Protein AF-A0A1C4J902-F1 (afdb_monomer_lite)

Sequence (174 aa):
MRRLDKGAPLRAAIKAAGLDIPHLAARTKELDPTGKGLSPAYVGFIAGTGKSAREDCSERAAELIAQALDQEVTMLFEPVFFTVVESTSTSRSVTTVPGKSAAQAAAPLPDQLLDQHELARFLRKSMSWIDGQIKEAKRAGRVWPGLHYVGRSRRFDPREVLAGMREQRSRISA

Foldseek 3Di:
DFFPPLQPLVLVLCVVLVHDLCRLQVLLLVVDPVSPGDDSVLSCLCNDNDPSRDGDDDPSNLVSSCVSSVHDSVSTDDDDDDPPPDDPDDDDDDPDDPDPPPVPPPDPDDQKAFALVSVCVVVVHDSVVVVVQQVVCVVVVHGQFQWDDDDPTTMGGPVRNVVSVVVVVVVVVD

pLDDT: mean 76.48, std 15.88, range [36.25, 90.25]

Secondary structure (DSSP, 8-state):
-EEGGGGHHHHHHHHHTT--HHHHHHHHHHH-TTS----HHHHHHHH--STT--SB--HHHHHHHHHHHTS-HHHHEE------------S----PPSSSSSTTTTSPPPS-B-SHHHHHHHHT--HHHHHHHHHHHHHTT-PPTTEEEETTEEEE-HHHHHHHHHHHHHHH--

Radius of gyration: 23.03 Å; chains: 1; bounding box: 57×35×58 Å

Structure (mmCIF, N/CA/C/O backbone):
data_AF-A0A1C4J902-F1
#
_entry.id   AF-A0A1C4J902-F1
#
loop_
_atom_site.group_PDB
_atom_site.id
_atom_site.type_symbol
_atom_site.label_atom_id
_atom_site.label_alt_id
_atom_site.label_comp_id
_atom_site.label_asym_id
_atom_site.label_entity_id
_atom_site.label_seq_id
_atom_site.pdbx_PDB_ins_code
_atom_site.Cartn_x
_atom_site.Cartn_y
_atom_site.Cartn_z
_atom_site.occupancy
_atom_site.B_iso_or_equiv
_atom_site.auth_seq_id
_atom_site.auth_comp_id
_atom_site.auth_asym_id
_atom_site.auth_atom_id
_atom_site.pdbx_PDB_model_num
ATOM 1 N N . MET A 1 1 ? -1.750 -9.375 10.624 1.00 80.75 1 MET A N 1
ATOM 2 C CA . MET A 1 1 ? -3.206 -9.608 10.699 1.00 80.75 1 MET A CA 1
ATOM 3 C C . MET A 1 1 ? -3.809 -9.351 9.337 1.00 80.75 1 MET A C 1
ATOM 5 O O . MET A 1 1 ? -3.364 -8.426 8.663 1.00 80.75 1 MET A O 1
ATOM 9 N N . ARG A 1 2 ? -4.770 -10.166 8.913 1.00 81.00 2 ARG A N 1
ATOM 10 C CA . ARG A 1 2 ? -5.447 -10.014 7.623 1.00 81.00 2 ARG A CA 1
ATOM 11 C C . ARG A 1 2 ? -6.925 -9.754 7.843 1.00 81.00 2 ARG A C 1
ATOM 13 O O . ARG A 1 2 ? -7.513 -10.284 8.772 1.00 81.00 2 ARG A O 1
ATOM 20 N N . ARG A 1 3 ? -7.525 -8.890 7.032 1.00 82.69 3 ARG A N 1
ATOM 21 C CA . ARG A 1 3 ? -8.951 -8.559 7.162 1.00 82.69 3 ARG A CA 1
ATOM 22 C C . ARG A 1 3 ? -9.841 -9.730 6.738 1.00 82.69 3 ARG A C 1
ATOM 24 O O . ARG A 1 3 ? -9.613 -10.330 5.688 1.00 82.69 3 ARG A O 1
ATOM 31 N N . LEU A 1 4 ? -10.898 -9.989 7.502 1.00 82.69 4 LEU A N 1
ATOM 32 C CA . LEU A 1 4 ? -11.904 -10.995 7.156 1.00 82.69 4 LEU A CA 1
ATOM 33 C C . LEU A 1 4 ? -12.827 -10.494 6.037 1.00 82.69 4 LEU A C 1
ATOM 35 O O . LEU A 1 4 ? -13.147 -9.305 5.973 1.00 82.69 4 LEU A O 1
ATOM 39 N N . ASP A 1 5 ? -13.225 -11.388 5.128 1.00 79.62 5 ASP A N 1
ATOM 40 C CA . ASP A 1 5 ? -14.202 -11.145 4.053 1.00 79.62 5 ASP A CA 1
ATOM 41 C C . ASP A 1 5 ? -14.033 -9.805 3.313 1.00 79.62 5 ASP A C 1
ATOM 43 O O . ASP A 1 5 ? -14.977 -9.033 3.117 1.00 79.62 5 ASP A O 1
ATOM 47 N N . LYS A 1 6 ? -12.793 -9.482 2.912 1.00 76.19 6 LYS A N 1
ATOM 48 C CA . LYS A 1 6 ? -12.446 -8.218 2.221 1.00 76.19 6 LYS A CA 1
ATOM 49 C C . LYS A 1 6 ? -12.844 -6.964 3.025 1.00 76.19 6 LYS A C 1
ATOM 51 O O . LYS A 1 6 ? -13.233 -5.927 2.467 1.00 76.19 6 LYS A O 1
ATOM 56 N N . GLY A 1 7 ? -12.790 -7.062 4.351 1.00 80.69 7 GLY A N 1
ATOM 57 C CA . GLY A 1 7 ? -13.118 -5.997 5.296 1.00 80.69 7 GLY A CA 1
ATOM 58 C C . GLY A 1 7 ? -14.616 -5.764 5.504 1.00 80.69 7 GLY A C 1
ATOM 59 O O . GLY A 1 7 ? -14.988 -4.681 5.954 1.00 80.69 7 GLY A O 1
ATOM 60 N N . ALA A 1 8 ? -15.493 -6.713 5.153 1.00 83.56 8 ALA A N 1
ATOM 61 C CA . ALA A 1 8 ? -16.930 -6.571 5.408 1.00 83.56 8 ALA A CA 1
ATOM 62 C C . ALA A 1 8 ? -17.276 -6.478 6.913 1.00 83.56 8 ALA A C 1
ATOM 64 O O . ALA A 1 8 ? -17.979 -5.525 7.264 1.00 83.56 8 ALA A O 1
ATOM 65 N N . PRO A 1 9 ? -16.735 -7.335 7.807 1.00 85.62 9 PRO A N 1
ATOM 66 C CA . PRO A 1 9 ? -16.982 -7.238 9.249 1.00 85.62 9 PRO A CA 1
ATOM 67 C C . PRO A 1 9 ? -16.472 -5.918 9.825 1.00 85.62 9 PRO A C 1
ATOM 69 O O . PRO A 1 9 ? -17.167 -5.253 10.587 1.00 85.62 9 PRO A O 1
ATOM 72 N N . LEU A 1 10 ? -15.304 -5.467 9.360 1.00 85.69 10 LEU A N 1
ATOM 73 C CA . LEU A 1 10 ? -14.725 -4.189 9.762 1.00 85.69 10 LEU A CA 1
ATOM 74 C C . LEU A 1 10 ? -15.628 -3.004 9.403 1.00 85.69 10 LEU A C 1
ATOM 76 O O . LEU A 1 10 ? -15.874 -2.141 10.239 1.00 85.69 10 LEU A O 1
ATOM 80 N N . ARG A 1 11 ? -16.169 -2.958 8.183 1.00 86.25 11 ARG A N 1
ATOM 81 C CA . ARG A 1 11 ? -17.101 -1.890 7.786 1.00 86.25 11 ARG A CA 1
ATOM 82 C C . ARG A 1 11 ? -18.419 -1.951 8.553 1.00 86.25 11 ARG A C 1
ATOM 84 O O . ARG A 1 11 ? -18.968 -0.901 8.876 1.00 86.25 11 ARG A O 1
ATOM 91 N N . ALA A 1 12 ? -18.920 -3.152 8.832 1.00 86.75 12 ALA A N 1
ATOM 92 C CA . ALA A 1 12 ? -20.122 -3.330 9.637 1.00 86.75 12 ALA A CA 1
ATOM 93 C C . ALA A 1 12 ? -19.910 -2.801 11.063 1.00 86.75 12 ALA A C 1
ATOM 95 O O . ALA A 1 12 ? -20.739 -2.032 11.537 1.00 86.75 12 ALA A O 1
ATOM 96 N N . ALA A 1 13 ? -18.774 -3.118 11.688 1.00 87.31 13 ALA A N 1
ATOM 97 C CA . ALA A 1 13 ? -18.407 -2.622 13.013 1.00 87.31 13 ALA A CA 1
ATOM 98 C C . ALA A 1 13 ? -18.224 -1.096 13.036 1.00 87.31 13 ALA A C 1
ATOM 100 O O . ALA A 1 13 ? -18.754 -0.428 13.916 1.00 87.31 13 ALA A O 1
ATOM 101 N N . ILE A 1 14 ? -17.558 -0.523 12.027 1.00 87.31 14 ILE A N 1
ATOM 102 C CA . ILE A 1 14 ? -17.414 0.936 11.876 1.00 87.31 14 ILE A CA 1
ATOM 103 C C . ILE A 1 14 ? -18.787 1.615 11.790 1.00 87.31 14 ILE A C 1
ATOM 105 O O . ILE A 1 14 ? -19.050 2.588 12.496 1.00 87.31 14 ILE A O 1
ATOM 109 N N . LYS A 1 15 ? -19.686 1.067 10.964 1.00 88.00 15 LYS A N 1
ATOM 110 C CA . LYS A 1 15 ? -21.048 1.583 10.801 1.00 88.00 15 LYS A CA 1
ATOM 111 C C . LYS A 1 15 ? -21.877 1.424 12.078 1.00 88.00 15 LYS A C 1
ATOM 113 O O . LYS A 1 15 ? -22.620 2.337 12.421 1.00 88.00 15 LYS A O 1
ATOM 118 N N . ALA A 1 16 ? -21.752 0.294 12.772 1.00 86.00 16 ALA A N 1
ATOM 119 C CA . ALA A 1 16 ? -22.447 0.024 14.029 1.00 86.00 16 ALA A CA 1
ATOM 120 C C . ALA A 1 16 ? -21.981 0.960 15.153 1.00 86.00 16 ALA A C 1
ATOM 122 O O . ALA A 1 16 ? -22.801 1.440 15.928 1.00 86.00 16 ALA A O 1
ATOM 123 N N . ALA A 1 17 ? -20.688 1.284 15.187 1.00 83.06 17 ALA A N 1
ATOM 124 C CA . ALA A 1 17 ? -20.118 2.261 16.107 1.00 83.06 17 ALA A CA 1
ATOM 125 C C . ALA A 1 17 ? -20.462 3.719 15.740 1.00 83.06 17 ALA A C 1
ATOM 127 O O . ALA A 1 17 ? -20.119 4.629 16.492 1.00 83.06 17 ALA A O 1
ATOM 128 N N . GLY A 1 18 ? -21.100 3.963 14.585 1.00 86.06 18 GLY A N 1
ATOM 129 C CA . GLY A 1 18 ? -21.411 5.310 14.099 1.00 86.06 18 GLY A CA 1
ATOM 130 C C . GLY A 1 18 ? -20.168 6.161 13.823 1.00 86.06 18 GLY A C 1
ATOM 131 O O . GLY A 1 18 ? -20.242 7.387 13.869 1.00 86.06 18 GLY A O 1
ATOM 132 N N . LEU A 1 19 ? -19.017 5.526 13.579 1.00 85.75 19 LEU A N 1
ATOM 133 C CA . LEU A 1 19 ? -17.745 6.211 13.378 1.00 85.75 19 LEU A CA 1
ATOM 134 C C . LEU A 1 19 ? -17.436 6.351 11.890 1.00 85.75 19 LEU A C 1
ATOM 136 O O . LEU A 1 19 ? -17.582 5.411 11.116 1.00 85.75 19 LEU A O 1
ATOM 140 N N . ASP A 1 20 ? -16.904 7.508 11.510 1.00 87.44 20 ASP A N 1
ATOM 141 C CA . ASP A 1 20 ? -16.265 7.698 10.209 1.00 87.44 20 ASP A CA 1
ATOM 142 C C . ASP A 1 20 ? -14.754 7.442 10.298 1.00 87.44 20 ASP A C 1
ATOM 144 O O . ASP A 1 20 ? -14.148 7.542 11.363 1.00 87.44 20 ASP A O 1
ATOM 148 N N . ILE A 1 21 ? -14.109 7.169 9.159 1.00 87.19 21 ILE A N 1
ATOM 149 C CA . ILE A 1 21 ? -12.655 6.928 9.045 1.00 87.19 21 ILE A CA 1
ATOM 150 C C . ILE A 1 21 ? -11.788 7.952 9.818 1.00 87.19 21 ILE A C 1
ATOM 152 O O . ILE A 1 21 ? -10.910 7.520 10.570 1.00 87.19 21 ILE A O 1
ATOM 156 N N . PRO A 1 22 ? -11.976 9.284 9.676 1.00 87.75 22 PRO A N 1
ATOM 157 C CA . PRO A 1 22 ? -11.212 10.267 10.449 1.00 87.75 22 PRO A CA 1
ATOM 158 C C . PRO A 1 22 ? -11.472 10.193 11.960 1.00 87.75 22 PRO A C 1
ATOM 160 O O . PRO A 1 22 ? -10.531 10.337 12.738 1.00 87.75 22 PRO A O 1
ATOM 163 N N . HIS A 1 23 ? -12.710 9.925 12.380 1.00 88.38 23 HIS A N 1
ATOM 164 C CA . HIS A 1 23 ? -13.065 9.792 13.796 1.00 88.38 23 HIS A CA 1
ATOM 165 C C . HIS A 1 23 ? -12.479 8.515 14.403 1.00 88.38 23 HIS A C 1
ATOM 167 O O . HIS A 1 23 ? -11.945 8.544 15.509 1.00 88.38 23 HIS A O 1
ATOM 173 N N . LEU A 1 24 ? -12.482 7.413 13.650 1.00 88.81 24 LEU A N 1
ATOM 174 C CA . LEU A 1 24 ? -11.811 6.180 14.047 1.00 88.81 24 LEU A CA 1
ATOM 175 C C . LEU A 1 24 ? -10.302 6.405 14.212 1.00 88.81 24 LEU A C 1
ATOM 177 O O . LEU A 1 24 ? -9.725 5.990 15.211 1.00 88.81 24 LEU A O 1
ATOM 181 N N . ALA A 1 25 ? -9.663 7.110 13.276 1.00 89.06 25 ALA A N 1
ATOM 182 C CA . ALA A 1 25 ? -8.246 7.453 13.382 1.00 89.06 25 ALA A CA 1
ATOM 183 C C . ALA A 1 25 ? -7.941 8.297 14.635 1.00 89.06 25 ALA A C 1
ATOM 185 O O . ALA A 1 25 ? -6.991 7.993 15.357 1.00 89.06 25 ALA A O 1
ATOM 186 N N . ALA A 1 26 ? -8.771 9.299 14.940 1.00 89.06 26 ALA A N 1
ATOM 187 C CA . ALA A 1 26 ? -8.640 10.089 16.165 1.00 89.06 26 ALA A C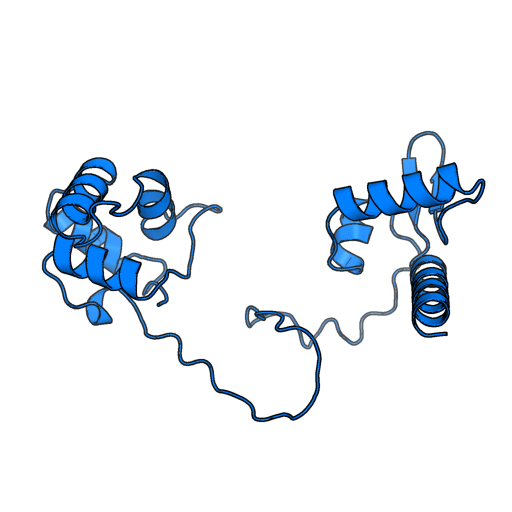A 1
ATOM 188 C C . ALA A 1 26 ? -8.754 9.212 17.424 1.00 89.06 26 ALA A C 1
ATOM 190 O O . ALA A 1 26 ? -7.863 9.243 18.272 1.00 89.06 26 ALA A O 1
ATOM 191 N N . ARG A 1 27 ? -9.760 8.333 17.482 1.00 88.50 27 ARG A N 1
ATOM 192 C CA . ARG A 1 27 ? -9.957 7.403 18.603 1.00 88.50 27 ARG A CA 1
ATOM 193 C C . ARG A 1 27 ? -8.778 6.444 18.782 1.00 88.50 27 ARG A C 1
ATOM 195 O O . ARG A 1 27 ? -8.334 6.206 19.899 1.00 88.50 27 ARG A O 1
ATOM 202 N N . THR A 1 28 ? -8.188 5.951 17.689 1.00 90.25 28 THR A N 1
ATOM 203 C CA . THR A 1 28 ? -6.975 5.112 17.780 1.00 90.25 28 THR A CA 1
ATOM 204 C C . THR A 1 28 ? -5.763 5.870 18.316 1.00 90.25 28 THR A C 1
ATOM 206 O O . THR A 1 28 ? -4.856 5.251 18.860 1.00 90.25 28 THR A O 1
ATOM 209 N N . LYS A 1 29 ? -5.713 7.198 18.159 1.00 89.00 29 LYS A N 1
ATOM 210 C CA . LYS A 1 29 ? -4.626 8.028 18.686 1.00 89.00 29 LYS A CA 1
ATOM 211 C C . LYS A 1 29 ? -4.746 8.241 20.192 1.00 89.00 29 LYS A C 1
ATOM 213 O O . LYS A 1 29 ? -3.722 8.277 20.861 1.00 89.00 29 LYS A O 1
ATOM 218 N N . GLU A 1 30 ? -5.968 8.355 20.703 1.00 87.88 30 GLU A N 1
ATOM 219 C CA . GLU A 1 30 ? -6.248 8.450 22.142 1.00 87.88 30 GLU A CA 1
ATOM 220 C C . GLU A 1 30 ? -5.911 7.146 22.876 1.00 87.88 30 GLU A C 1
ATOM 222 O O . GLU A 1 30 ? -5.400 7.181 23.991 1.00 87.88 30 GLU A O 1
ATOM 227 N N . LEU A 1 31 ? -6.154 6.003 22.228 1.00 85.75 31 LEU A N 1
ATOM 228 C CA . LEU A 1 31 ? -5.881 4.674 22.783 1.00 85.75 31 LEU A CA 1
ATOM 229 C C . LEU A 1 31 ? -4.424 4.221 22.613 1.00 85.75 31 LEU A C 1
ATOM 231 O O . LEU A 1 31 ? -3.984 3.289 23.282 1.00 85.75 31 LEU A O 1
ATOM 235 N N . ASP A 1 32 ? -3.666 4.845 21.712 1.00 87.25 32 ASP A N 1
ATOM 236 C CA . ASP A 1 32 ? -2.287 4.450 21.454 1.00 87.25 32 ASP A CA 1
ATOM 237 C C . ASP A 1 32 ? -1.339 4.973 22.549 1.00 87.25 32 ASP A C 1
ATOM 239 O O . ASP A 1 32 ? -1.123 6.185 22.627 1.00 87.25 32 ASP A O 1
ATOM 243 N N . PRO A 1 33 ? -0.655 4.101 23.318 1.00 80.38 33 PRO A N 1
ATOM 244 C CA . PRO A 1 33 ? 0.268 4.528 24.373 1.00 80.38 33 PRO A CA 1
ATOM 245 C C . PRO A 1 33 ? 1.456 5.349 23.849 1.00 80.38 33 PRO A C 1
ATOM 247 O O . PRO A 1 33 ? 2.100 6.063 24.613 1.00 80.38 33 PRO A O 1
ATOM 250 N N . THR A 1 34 ? 1.760 5.280 22.546 1.00 83.38 34 THR A N 1
ATOM 251 C CA . THR A 1 34 ? 2.814 6.109 21.935 1.00 83.38 34 THR A CA 1
ATOM 252 C C . THR A 1 34 ? 2.320 7.463 21.414 1.00 83.38 34 THR A C 1
ATOM 254 O O . THR A 1 34 ? 3.126 8.250 20.916 1.00 83.38 34 THR A O 1
ATOM 257 N N . GLY A 1 35 ? 1.008 7.726 21.470 1.00 80.06 35 GLY A N 1
ATOM 258 C CA . GLY A 1 35 ? 0.369 8.960 21.000 1.00 80.06 35 GLY A CA 1
ATOM 259 C C . GLY A 1 35 ? 0.428 9.191 19.484 1.00 80.06 35 GLY A C 1
ATOM 260 O O . GLY A 1 35 ? 0.108 10.285 19.008 1.00 80.06 35 GLY A O 1
ATOM 261 N N . LYS A 1 36 ? 0.858 8.192 18.701 1.00 82.19 36 LYS A N 1
ATOM 262 C CA . LYS A 1 36 ? 0.967 8.286 17.238 1.00 82.19 36 LYS A CA 1
ATOM 263 C C . LYS A 1 36 ? -0.354 7.931 16.564 1.00 82.19 36 LYS A C 1
ATOM 265 O O . LYS A 1 36 ? -0.742 8.611 15.615 1.00 82.19 36 LYS A O 1
ATOM 270 N N . GLY A 1 37 ? -1.038 6.906 17.071 1.00 87.75 37 GLY A N 1
ATOM 271 C CA . GLY A 1 37 ? -2.276 6.384 16.501 1.00 87.75 37 GLY A CA 1
ATOM 272 C C . GLY A 1 37 ? -2.112 5.883 15.066 1.00 87.75 37 GLY A C 1
ATOM 273 O O . GLY A 1 37 ? -1.001 5.726 14.548 1.00 87.75 37 GLY A O 1
ATOM 274 N N . LEU A 1 38 ? -3.244 5.639 14.407 1.00 88.81 38 LEU A N 1
ATOM 275 C CA . LEU A 1 38 ? -3.286 5.320 12.983 1.00 88.81 38 LEU A CA 1
ATOM 276 C C . LEU A 1 38 ? -3.654 6.560 12.170 1.00 88.81 38 LEU A C 1
ATOM 278 O O . LEU A 1 38 ? -4.503 7.356 12.563 1.00 88.81 38 LEU A O 1
ATOM 282 N N . SER A 1 39 ? -3.034 6.722 10.999 1.00 88.94 39 SER A N 1
ATOM 283 C CA . SER A 1 39 ? -3.394 7.827 10.111 1.00 88.94 39 SER A CA 1
ATOM 284 C C . SER A 1 39 ? -4.752 7.572 9.438 1.00 88.94 39 SER A C 1
ATOM 286 O O . SER A 1 39 ? -5.049 6.424 9.088 1.00 88.94 39 SER A O 1
ATOM 288 N N . PRO A 1 40 ? -5.556 8.617 9.157 1.00 86.88 40 PRO A N 1
ATOM 289 C CA . PRO A 1 40 ? -6.841 8.462 8.469 1.00 86.88 40 PRO A CA 1
ATOM 290 C C . PRO A 1 40 ? -6.717 7.749 7.118 1.00 86.88 40 PRO A C 1
ATOM 292 O O . PRO A 1 40 ? -7.540 6.906 6.771 1.00 86.88 40 PRO A O 1
ATOM 295 N N . ALA A 1 41 ? -5.642 8.028 6.374 1.00 87.12 41 ALA A N 1
ATOM 296 C CA . ALA A 1 41 ? -5.356 7.353 5.111 1.00 87.12 41 ALA A CA 1
ATOM 297 C C . ALA A 1 41 ? -5.107 5.850 5.309 1.00 87.12 41 ALA A C 1
ATOM 299 O O . ALA A 1 41 ? -5.602 5.034 4.536 1.00 87.12 41 ALA A O 1
ATOM 300 N N . TYR A 1 42 ? -4.366 5.475 6.355 1.00 87.50 42 TYR A N 1
ATOM 301 C CA . TYR A 1 42 ? -4.093 4.074 6.656 1.00 87.50 42 TYR A CA 1
ATOM 302 C C . TYR A 1 42 ? -5.360 3.320 7.068 1.00 87.50 42 TYR A C 1
ATOM 304 O O . TYR A 1 42 ? -5.621 2.243 6.535 1.00 87.50 42 TYR A O 1
ATOM 312 N N . VAL A 1 43 ? -6.194 3.923 7.919 1.00 87.75 43 VAL A N 1
ATOM 313 C CA . VAL A 1 43 ? -7.515 3.380 8.274 1.00 87.75 43 VAL A CA 1
ATOM 314 C C . VAL A 1 43 ? -8.384 3.211 7.023 1.00 87.75 43 VAL A C 1
ATOM 316 O O . VAL A 1 43 ? -8.980 2.153 6.821 1.00 87.75 43 VAL A O 1
ATOM 319 N N . GLY A 1 44 ? -8.387 4.204 6.128 1.00 86.94 44 GLY A N 1
ATOM 320 C CA . GLY A 1 44 ? -9.098 4.132 4.853 1.00 86.94 44 GLY A CA 1
ATOM 321 C C . GLY A 1 44 ? -8.606 3.008 3.937 1.00 86.94 44 GLY A C 1
ATOM 322 O O . GLY A 1 44 ? -9.422 2.350 3.292 1.00 86.94 44 GLY A O 1
ATOM 323 N N . PHE A 1 45 ? -7.302 2.718 3.910 1.00 87.75 45 PHE A N 1
ATOM 324 C CA . PHE A 1 45 ? -6.779 1.573 3.157 1.00 87.75 45 PHE A CA 1
ATOM 325 C C . PHE A 1 45 ? -7.229 0.229 3.733 1.00 87.75 45 PHE A C 1
ATOM 327 O O . PHE A 1 45 ? -7.469 -0.696 2.962 1.00 87.75 45 PHE A O 1
ATOM 334 N N . ILE A 1 46 ? -7.350 0.106 5.055 1.00 87.31 46 ILE A N 1
ATOM 335 C CA . ILE A 1 46 ? -7.776 -1.148 5.694 1.00 87.31 46 ILE A CA 1
ATOM 336 C C . ILE A 1 46 ? -9.288 -1.361 5.504 1.00 87.31 46 ILE A C 1
ATOM 338 O O . ILE A 1 46 ? -9.722 -2.443 5.096 1.00 87.31 46 ILE A O 1
ATOM 342 N N . ALA A 1 47 ? -10.093 -0.321 5.745 1.00 85.69 47 ALA A N 1
ATOM 343 C CA . ALA A 1 47 ? -11.554 -0.384 5.651 1.00 85.69 47 ALA A CA 1
ATOM 344 C C . ALA A 1 47 ? -12.083 -0.374 4.201 1.00 85.69 47 ALA A C 1
ATOM 346 O O . ALA A 1 47 ? -13.182 -0.869 3.925 1.00 85.69 47 ALA A O 1
ATOM 347 N N . GLY A 1 48 ? -11.312 0.186 3.266 1.00 84.50 48 GLY A N 1
ATOM 348 C CA . GLY A 1 48 ? -11.717 0.394 1.879 1.00 84.50 48 GLY A CA 1
ATOM 349 C C . GLY A 1 48 ? -11.948 -0.891 1.076 1.00 84.50 48 GLY A C 1
ATOM 350 O O . GLY A 1 48 ? -11.399 -1.954 1.357 1.00 84.50 48 GLY A O 1
ATOM 351 N N . THR A 1 49 ? -12.755 -0.781 0.021 1.00 80.69 49 THR A N 1
ATOM 352 C CA . THR A 1 49 ? -13.063 -1.857 -0.949 1.00 80.69 49 THR A CA 1
ATOM 353 C C . THR A 1 49 ? -12.334 -1.703 -2.285 1.00 80.69 49 THR A C 1
ATOM 355 O O . THR A 1 49 ? -12.423 -2.579 -3.143 1.00 80.69 49 THR A O 1
ATOM 358 N N . GLY A 1 50 ? -11.651 -0.574 -2.492 1.00 76.56 50 GLY A N 1
ATOM 359 C CA . GLY A 1 50 ? -11.037 -0.220 -3.769 1.00 76.56 50 GLY A CA 1
ATOM 360 C C . GLY A 1 50 ? -9.735 -0.967 -4.064 1.00 76.56 50 GLY A C 1
ATOM 361 O O . GLY A 1 50 ? -9.196 -1.693 -3.237 1.00 76.56 50 GLY A O 1
ATOM 362 N N . LYS A 1 51 ? -9.173 -0.716 -5.252 1.00 74.12 51 LYS A N 1
ATOM 363 C CA . LYS A 1 51 ? -7.893 -1.299 -5.707 1.00 74.12 51 LYS A CA 1
ATOM 364 C C . LYS A 1 51 ? -6.694 -0.944 -4.816 1.00 74.12 51 LYS A C 1
ATOM 366 O O . LYS A 1 51 ? -5.680 -1.626 -4.864 1.00 74.12 51 LYS A O 1
ATOM 371 N N . SER A 1 52 ? -6.799 0.139 -4.050 1.00 76.62 52 SER A N 1
ATOM 372 C CA . SER A 1 52 ? -5.793 0.600 -3.089 1.00 76.62 52 SER A CA 1
ATOM 373 C C . SER A 1 52 ? -5.992 0.031 -1.682 1.00 76.62 52 SER A C 1
ATOM 375 O O . SER A 1 5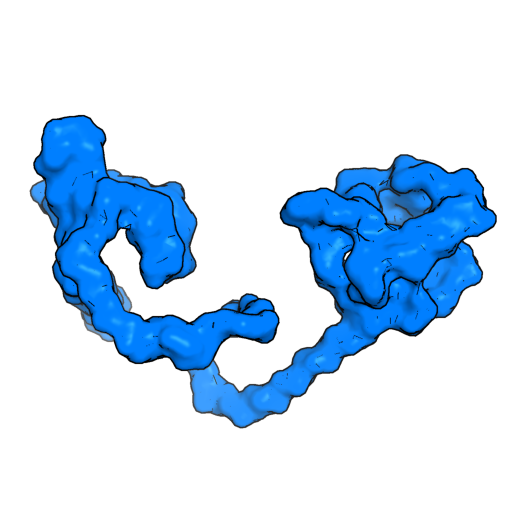2 ? -5.205 0.346 -0.789 1.00 76.62 52 SER A O 1
ATOM 377 N N . ALA A 1 53 ? -7.037 -0.774 -1.467 1.00 82.56 53 ALA A N 1
ATOM 378 C CA . ALA A 1 53 ? -7.281 -1.392 -0.180 1.00 82.56 53 ALA A CA 1
ATOM 379 C C . ALA A 1 53 ? -6.173 -2.394 0.154 1.00 82.56 53 ALA A C 1
ATOM 381 O O . ALA A 1 53 ? -5.709 -3.145 -0.706 1.00 82.56 53 ALA A O 1
ATOM 382 N N . ARG A 1 54 ? -5.748 -2.394 1.415 1.00 82.50 54 ARG A N 1
ATOM 383 C CA . ARG A 1 54 ? -4.745 -3.327 1.921 1.00 82.50 54 ARG A CA 1
ATOM 384 C C . ARG A 1 54 ? -5.450 -4.524 2.536 1.00 82.50 54 ARG A C 1
ATOM 386 O O . ARG A 1 54 ? -6.370 -4.357 3.328 1.00 82.50 54 ARG A O 1
ATOM 393 N N . GLU A 1 55 ? -5.000 -5.717 2.165 1.00 79.50 55 GLU A N 1
ATOM 394 C CA . GLU A 1 55 ? -5.481 -6.966 2.765 1.00 79.50 55 GLU A CA 1
ATOM 395 C C . GLU A 1 55 ? -4.877 -7.190 4.155 1.00 79.50 55 GLU A C 1
ATOM 397 O O . GLU A 1 55 ? -5.564 -7.663 5.061 1.00 79.50 55 GLU A O 1
ATOM 402 N N . ASP A 1 56 ? -3.625 -6.764 4.332 1.00 83.38 56 ASP A N 1
ATOM 403 C CA . ASP A 1 56 ? -2.839 -7.045 5.526 1.00 83.38 56 ASP A CA 1
ATOM 404 C C . ASP A 1 56 ? -2.517 -5.766 6.307 1.00 83.38 56 ASP A C 1
ATOM 406 O O . ASP A 1 56 ? -2.202 -4.707 5.744 1.00 83.38 56 ASP A O 1
ATOM 410 N N . CYS A 1 57 ? -2.542 -5.886 7.630 1.00 83.38 57 CYS A N 1
ATOM 411 C CA . CYS A 1 57 ? -2.122 -4.863 8.576 1.00 83.38 57 CYS A CA 1
ATOM 412 C C . CYS A 1 57 ? -1.227 -5.452 9.679 1.00 83.38 57 CYS A C 1
ATOM 414 O O . CYS A 1 57 ? -1.148 -6.672 9.883 1.00 83.38 57 CYS A O 1
ATOM 416 N N . SER A 1 58 ? -0.509 -4.573 10.382 1.00 84.25 58 SER A N 1
ATOM 417 C CA . SER A 1 58 ? 0.261 -4.973 11.561 1.00 84.25 58 SER A CA 1
ATOM 418 C C . SER A 1 58 ? -0.674 -5.386 12.697 1.00 84.25 58 SER A C 1
ATOM 420 O O . SER A 1 58 ? -1.801 -4.906 12.791 1.00 84.25 58 SER A O 1
ATOM 422 N N . GLU A 1 59 ? -0.192 -6.260 13.577 1.00 84.00 59 GLU A N 1
ATOM 423 C CA . GLU A 1 59 ? -0.918 -6.702 14.775 1.00 84.00 59 GLU A CA 1
ATOM 424 C C . GLU A 1 59 ? -1.344 -5.526 15.650 1.00 84.00 59 GLU A C 1
ATOM 426 O O . GLU A 1 59 ? -2.533 -5.324 15.863 1.00 84.00 59 GLU A O 1
ATOM 431 N N . ARG A 1 60 ? -0.402 -4.634 15.964 1.00 84.88 60 ARG A N 1
ATOM 432 C CA . ARG A 1 60 ? -0.683 -3.375 16.662 1.00 84.88 60 ARG A CA 1
ATOM 433 C C . ARG A 1 60 ? -1.809 -2.552 16.024 1.00 84.88 60 ARG A C 1
ATOM 435 O O . ARG A 1 60 ? -2.606 -1.944 16.728 1.00 84.88 60 ARG A O 1
ATOM 442 N N . ALA A 1 61 ? -1.863 -2.467 14.692 1.00 86.50 61 ALA A N 1
ATOM 443 C CA . ALA A 1 61 ? -2.923 -1.710 14.032 1.00 86.50 61 ALA A CA 1
ATOM 444 C C . ALA A 1 61 ? -4.283 -2.405 14.160 1.00 86.50 61 ALA A C 1
ATOM 446 O O . ALA A 1 61 ? -5.289 -1.729 14.355 1.00 86.50 61 ALA A O 1
ATOM 447 N N . ALA A 1 62 ? -4.312 -3.735 14.053 1.00 87.88 62 ALA A N 1
ATOM 448 C CA . ALA A 1 62 ? -5.524 -4.520 14.247 1.00 87.88 62 ALA A CA 1
ATOM 449 C C . ALA A 1 62 ? -6.055 -4.387 15.681 1.00 87.88 62 ALA A C 1
ATOM 451 O O . ALA A 1 62 ? -7.244 -4.145 15.855 1.00 87.88 62 ALA A O 1
ATOM 452 N N . GLU A 1 63 ? -5.175 -4.453 16.682 1.00 88.75 63 GLU A N 1
ATOM 453 C CA . GLU A 1 63 ? -5.516 -4.250 18.094 1.00 88.75 63 GLU A CA 1
ATOM 454 C C . GLU A 1 63 ? -6.091 -2.859 18.353 1.00 88.75 63 GLU A C 1
ATOM 456 O O . GLU A 1 63 ? -7.164 -2.744 18.935 1.00 88.75 63 GLU A O 1
ATOM 461 N N . LEU A 1 64 ? -5.431 -1.801 17.868 1.00 89.81 64 LEU A N 1
ATOM 462 C CA . LEU A 1 64 ? -5.922 -0.431 18.045 1.00 89.81 64 LEU A CA 1
ATOM 463 C C . LEU A 1 64 ? -7.289 -0.219 17.390 1.00 89.81 64 LEU A C 1
ATOM 465 O O . LEU A 1 64 ? -8.141 0.461 17.953 1.00 89.81 64 LEU A O 1
ATOM 469 N N . ILE A 1 65 ? -7.512 -0.793 16.205 1.00 88.88 65 ILE A N 1
ATOM 470 C CA . ILE A 1 65 ? -8.805 -0.715 15.516 1.00 88.88 65 ILE A CA 1
ATOM 471 C C . ILE A 1 65 ? -9.875 -1.488 16.289 1.00 88.88 65 ILE A C 1
ATOM 473 O O . ILE A 1 65 ? -10.978 -0.979 16.459 1.00 88.88 65 ILE A O 1
ATOM 477 N N . ALA A 1 66 ? -9.556 -2.692 16.758 1.00 89.69 66 ALA A N 1
ATOM 478 C CA . ALA A 1 66 ? -10.475 -3.530 17.516 1.00 89.69 66 ALA A CA 1
ATOM 479 C C . ALA A 1 66 ? -10.876 -2.859 18.839 1.00 89.69 66 ALA A C 1
ATOM 481 O O . ALA A 1 66 ? -12.063 -2.719 19.115 1.00 89.69 66 ALA A O 1
ATOM 482 N N . GLN A 1 67 ? -9.908 -2.312 19.581 1.00 89.38 67 GLN A N 1
ATOM 483 C CA . GLN A 1 67 ? -10.158 -1.530 20.795 1.00 89.38 67 GLN A CA 1
ATOM 484 C C . GLN A 1 67 ? -10.968 -0.260 20.510 1.00 89.38 67 GLN A C 1
ATOM 486 O O . GLN A 1 67 ? -11.898 0.063 21.243 1.00 89.38 67 GLN A O 1
ATOM 491 N N . ALA A 1 68 ? -10.668 0.457 19.422 1.00 89.38 68 ALA A N 1
ATOM 492 C CA . ALA A 1 68 ? -11.421 1.655 19.049 1.00 89.38 68 ALA A CA 1
ATOM 493 C C . ALA A 1 68 ? -12.873 1.352 18.635 1.00 89.38 68 ALA A C 1
ATOM 495 O O . ALA A 1 68 ? -13.728 2.234 18.728 1.00 89.38 68 ALA A O 1
ATOM 496 N N . LEU A 1 69 ? -13.152 0.131 18.178 1.00 87.31 69 LEU A N 1
ATOM 497 C CA . LEU A 1 69 ? -14.487 -0.341 17.811 1.00 87.31 69 LEU A CA 1
ATOM 498 C C . LEU A 1 69 ? -15.179 -1.134 18.926 1.00 87.31 69 LEU A C 1
ATOM 500 O O . LEU A 1 69 ? -16.331 -1.514 18.738 1.00 87.31 69 LEU A O 1
ATOM 504 N N . ASP A 1 70 ? -14.506 -1.349 20.059 1.00 87.88 70 ASP A N 1
ATOM 505 C CA . ASP A 1 70 ? -14.970 -2.196 21.162 1.00 87.88 70 ASP A CA 1
ATOM 506 C C . ASP A 1 70 ? -15.373 -3.603 20.681 1.00 87.88 70 ASP A C 1
ATOM 508 O O . ASP A 1 70 ? -16.472 -4.101 20.918 1.00 87.88 70 ASP A O 1
ATOM 512 N N . GLN A 1 71 ? -14.495 -4.211 19.883 1.00 87.81 71 GLN A N 1
ATOM 513 C CA . GLN A 1 71 ? -14.673 -5.536 19.293 1.00 87.81 71 GLN A CA 1
ATOM 514 C C . GLN A 1 71 ? -13.428 -6.388 19.514 1.00 87.81 71 GLN A C 1
ATOM 516 O O . GLN A 1 71 ? -12.320 -5.876 19.678 1.00 87.81 71 GLN A O 1
ATOM 521 N N . GLU A 1 72 ? -13.590 -7.705 19.446 1.00 83.69 72 GLU A N 1
ATOM 522 C CA . GLU A 1 72 ? -12.451 -8.617 19.453 1.00 83.69 72 GLU A CA 1
ATOM 523 C C . GLU A 1 72 ? -11.694 -8.575 18.120 1.00 83.69 72 GLU A C 1
ATOM 525 O O . GLU A 1 72 ? -12.283 -8.500 17.037 1.00 83.69 72 GLU A O 1
ATOM 530 N N . VAL A 1 73 ? -10.363 -8.678 18.184 1.00 84.69 73 VAL A N 1
ATOM 531 C CA . VAL A 1 73 ? -9.505 -8.664 16.988 1.00 84.69 73 VAL A CA 1
ATOM 532 C C . VAL A 1 73 ? -9.868 -9.806 16.036 1.00 84.69 73 VAL A C 1
ATOM 534 O O . VAL A 1 73 ? -9.926 -9.588 14.830 1.00 84.69 73 VAL A O 1
ATOM 537 N N . THR A 1 74 ? -10.170 -10.990 16.569 1.00 84.06 74 THR A N 1
ATOM 538 C CA . THR A 1 74 ? -10.550 -12.211 15.831 1.00 84.06 74 THR A CA 1
ATOM 539 C C . THR A 1 74 ? -11.863 -12.082 15.059 1.00 84.06 74 THR A C 1
ATOM 541 O O . THR A 1 74 ? -12.053 -12.780 14.067 1.00 84.06 74 THR A O 1
ATOM 544 N N . MET A 1 75 ? -12.756 -11.175 15.469 1.00 82.56 75 MET A N 1
ATOM 545 C CA . MET A 1 75 ? -14.026 -10.901 14.781 1.00 82.56 75 MET A CA 1
ATOM 546 C C . MET A 1 75 ? -13.836 -10.025 13.536 1.00 82.56 75 MET A C 1
ATOM 548 O O . MET A 1 75 ? -14.672 -10.013 12.632 1.00 82.56 75 MET A O 1
ATOM 552 N N . LEU A 1 76 ? -12.734 -9.272 13.480 1.00 80.50 76 LEU A N 1
ATOM 553 C CA . LEU A 1 76 ? -12.438 -8.315 12.410 1.00 80.50 76 LEU A CA 1
ATOM 554 C C . LEU A 1 76 ? -11.282 -8.777 11.512 1.00 80.50 76 LEU A C 1
ATOM 556 O O . LEU A 1 76 ? -11.248 -8.465 10.314 1.00 80.50 76 LEU A O 1
ATOM 560 N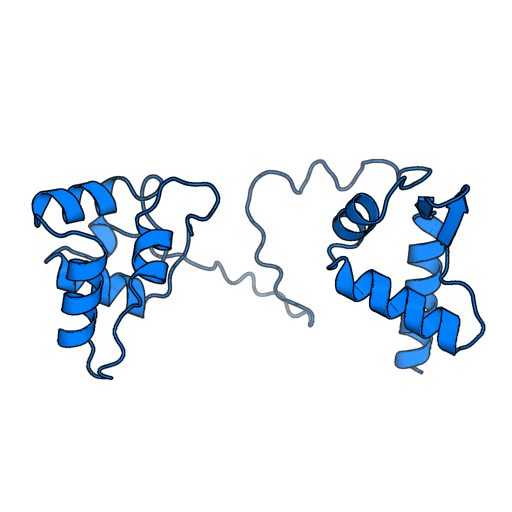 N . PHE A 1 77 ? -10.339 -9.518 12.089 1.00 86.94 77 PHE A N 1
ATOM 561 C CA . PHE A 1 77 ? -9.090 -9.918 11.469 1.00 86.94 77 PHE A CA 1
ATOM 562 C C . PHE A 1 77 ? -8.747 -11.378 11.772 1.00 86.94 77 PHE A C 1
ATOM 564 O O . PHE A 1 77 ? -8.908 -11.857 12.889 1.00 86.94 77 PHE A O 1
ATOM 571 N N . GLU A 1 78 ? -8.169 -12.058 10.787 1.00 83.94 78 GLU A N 1
ATOM 572 C CA . GLU A 1 78 ? -7.553 -13.368 10.956 1.00 83.94 78 GLU A CA 1
ATOM 573 C C . GLU A 1 78 ? -6.043 -13.235 11.250 1.00 83.94 78 GLU A C 1
ATOM 575 O O . GLU A 1 78 ? -5.347 -12.391 10.652 1.00 83.94 78 GLU A O 1
ATOM 580 N N . PRO A 1 79 ? -5.499 -14.055 12.169 1.00 76.19 79 PRO A N 1
ATOM 581 C CA . PRO A 1 79 ? -4.061 -14.181 12.343 1.00 76.19 79 PRO A CA 1
ATOM 582 C C . PRO A 1 79 ? -3.438 -14.795 11.089 1.00 76.19 79 PRO A C 1
ATOM 584 O O . PRO A 1 79 ? -3.858 -15.840 10.595 1.00 76.19 79 PRO A O 1
ATOM 587 N N . VAL A 1 80 ? -2.402 -14.138 10.568 1.00 68.88 80 VAL A N 1
ATOM 588 C CA . VAL A 1 80 ? -1.616 -14.680 9.457 1.00 68.88 80 VAL A CA 1
ATOM 589 C C . VAL A 1 80 ? -0.550 -15.578 10.066 1.00 68.88 80 VAL A C 1
ATOM 591 O O . VAL A 1 80 ? 0.507 -15.101 10.477 1.00 68.88 80 VAL A O 1
ATOM 594 N N . PHE A 1 81 ? -0.834 -16.876 10.148 1.00 55.94 81 PHE A N 1
ATOM 595 C CA . PHE A 1 81 ? 0.184 -17.859 10.494 1.00 55.94 81 PHE A CA 1
ATOM 596 C C . PHE A 1 81 ? 1.142 -17.998 9.311 1.00 55.94 81 PHE A C 1
ATOM 598 O O . PHE A 1 81 ? 0.827 -18.620 8.297 1.00 55.94 81 PHE A O 1
ATOM 605 N N . PHE A 1 82 ? 2.329 -17.405 9.428 1.00 49.94 82 PHE A N 1
ATOM 606 C CA . PHE A 1 82 ? 3.444 -17.800 8.582 1.00 49.94 82 PHE A CA 1
ATOM 607 C C . PHE A 1 82 ? 3.838 -19.220 8.991 1.00 49.94 82 PHE A C 1
ATOM 609 O O . PHE A 1 82 ? 4.459 -19.416 10.032 1.00 49.94 82 PHE A O 1
ATOM 616 N N . THR A 1 83 ? 3.484 -20.222 8.186 1.00 42.31 83 THR A N 1
ATOM 617 C CA . THR A 1 83 ? 4.133 -21.530 8.282 1.00 42.31 83 THR A CA 1
ATOM 618 C C . THR A 1 83 ? 5.599 -21.320 7.927 1.00 42.31 83 THR A C 1
ATOM 620 O O . THR A 1 83 ? 5.939 -21.112 6.758 1.00 42.31 83 THR A O 1
ATOM 623 N N . VAL A 1 84 ? 6.463 -21.309 8.940 1.00 42.09 84 VAL A N 1
ATOM 624 C CA . VAL A 1 84 ? 7.909 -21.356 8.750 1.00 42.09 84 VAL A CA 1
ATOM 625 C C . VAL A 1 84 ? 8.207 -22.717 8.135 1.00 42.09 84 VAL A C 1
ATOM 627 O O . VAL A 1 84 ? 8.259 -23.728 8.825 1.00 42.09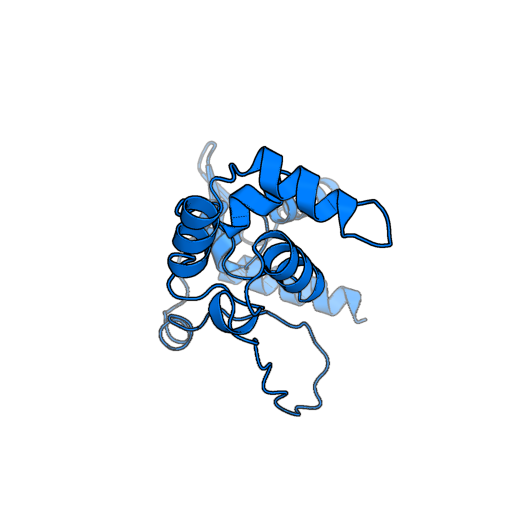 84 VAL A O 1
ATOM 630 N N . VAL A 1 85 ? 8.347 -22.762 6.812 1.00 40.97 85 VAL A N 1
ATOM 631 C CA . VAL A 1 85 ? 9.071 -23.858 6.179 1.00 40.97 85 VAL A CA 1
ATOM 632 C C . VAL A 1 85 ? 10.518 -23.655 6.604 1.00 40.97 85 VAL A C 1
ATOM 634 O O . VAL A 1 85 ? 11.184 -22.743 6.114 1.00 40.97 85 VAL A O 1
ATOM 637 N N . GLU A 1 86 ? 10.983 -24.449 7.567 1.00 39.47 86 GLU A N 1
ATOM 638 C CA . GLU A 1 86 ? 12.411 -24.588 7.823 1.00 39.47 86 GLU A CA 1
ATOM 639 C C . GLU A 1 86 ? 13.077 -25.011 6.512 1.00 39.47 86 GLU A C 1
ATOM 641 O O . GLU A 1 86 ? 12.903 -26.111 5.992 1.00 39.47 86 GLU A O 1
ATOM 646 N N . SER A 1 87 ? 13.810 -24.084 5.915 1.00 41.50 87 SER A N 1
ATOM 647 C CA . SER A 1 87 ? 14.752 -24.378 4.854 1.00 41.50 87 SER A CA 1
ATOM 648 C C . SER A 1 87 ? 15.916 -23.434 5.028 1.00 41.50 87 SER A C 1
ATOM 650 O O . SER A 1 87 ? 15.838 -22.229 4.790 1.00 41.50 87 SER A O 1
ATOM 652 N N . THR A 1 88 ? 17.007 -24.025 5.491 1.00 50.72 88 THR A N 1
ATOM 653 C CA . THR A 1 88 ? 18.353 -23.479 5.470 1.00 50.72 88 THR A CA 1
ATOM 654 C C . THR A 1 88 ? 18.722 -23.136 4.030 1.00 50.72 88 THR A C 1
ATOM 656 O O . THR A 1 88 ? 19.288 -23.947 3.302 1.00 50.72 88 THR A O 1
ATOM 659 N N . SER A 1 89 ? 18.371 -21.944 3.569 1.00 38.59 89 SER A N 1
ATOM 660 C CA . SER A 1 89 ? 18.988 -21.386 2.374 1.00 38.59 89 SER A CA 1
ATOM 661 C C . SER A 1 89 ? 18.801 -19.880 2.348 1.00 38.59 89 SER A C 1
ATOM 663 O O . SER A 1 89 ? 17.696 -19.343 2.285 1.00 38.59 89 SER A O 1
ATOM 665 N N . THR A 1 90 ? 19.923 -19.186 2.441 1.00 48.38 90 THR A N 1
ATOM 666 C CA . THR A 1 90 ? 20.053 -17.742 2.336 1.00 48.38 90 THR A CA 1
ATOM 667 C C . THR A 1 90 ? 19.557 -17.266 0.971 1.00 48.38 90 THR A C 1
ATOM 669 O O . THR A 1 90 ? 20.245 -17.442 -0.028 1.00 48.38 90 THR A O 1
ATOM 672 N N . SER A 1 91 ? 18.381 -16.626 0.915 1.00 42.31 91 SER A N 1
ATOM 673 C CA . SER A 1 91 ? 18.101 -15.424 0.100 1.00 42.31 91 SER A CA 1
ATOM 674 C C . SER A 1 91 ? 16.608 -15.078 0.032 1.00 42.31 91 SER A C 1
ATOM 676 O O . SER A 1 91 ? 15.816 -15.816 -0.538 1.00 42.31 91 SER A O 1
ATOM 678 N N . ARG A 1 92 ? 16.290 -13.851 0.473 1.00 38.38 92 ARG A N 1
ATOM 679 C CA . ARG A 1 92 ? 15.129 -13.015 0.100 1.00 38.38 92 ARG A CA 1
ATOM 680 C C . ARG A 1 92 ? 13.736 -13.644 0.211 1.00 38.38 92 ARG A C 1
ATOM 682 O O . ARG A 1 92 ? 13.212 -14.235 -0.728 1.00 38.38 92 ARG A O 1
ATOM 689 N N . SER A 1 93 ? 13.066 -13.286 1.300 1.00 39.28 93 SER A N 1
ATOM 690 C CA . SER A 1 93 ? 11.623 -13.411 1.484 1.00 39.28 93 SER A CA 1
ATOM 691 C C . SER A 1 93 ? 10.867 -12.629 0.400 1.00 39.28 93 SER A C 1
ATOM 693 O O . SER A 1 93 ? 10.753 -11.404 0.440 1.00 39.28 93 SER A O 1
ATOM 695 N N . VAL A 1 94 ? 10.369 -13.354 -0.599 1.00 40.22 94 VAL A N 1
ATOM 696 C CA . VAL A 1 94 ? 9.269 -12.931 -1.466 1.00 40.22 94 VAL A CA 1
ATOM 697 C C . VAL A 1 94 ? 7.990 -13.381 -0.769 1.00 40.22 94 VAL A C 1
ATOM 699 O O . VAL A 1 94 ? 7.726 -14.577 -0.677 1.00 40.22 94 VAL A O 1
ATO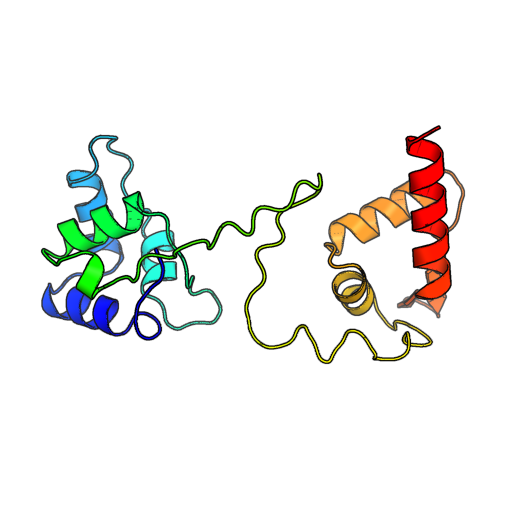M 702 N N . THR A 1 95 ? 7.193 -12.439 -0.269 1.00 38.47 95 THR A N 1
ATOM 703 C CA . THR A 1 95 ? 5.827 -12.735 0.176 1.00 38.47 95 THR A CA 1
ATOM 704 C C . THR A 1 95 ? 5.000 -13.065 -1.062 1.00 38.47 95 THR A C 1
ATOM 706 O O . THR A 1 95 ? 4.688 -12.200 -1.882 1.00 38.47 95 THR A O 1
ATOM 709 N N . THR A 1 96 ? 4.728 -14.353 -1.242 1.00 37.97 96 THR A N 1
ATOM 710 C CA . THR A 1 96 ? 3.979 -14.903 -2.371 1.00 37.97 96 THR A CA 1
ATOM 711 C C . THR A 1 96 ? 2.488 -14.804 -2.066 1.00 37.97 96 THR A C 1
ATOM 713 O O . THR A 1 96 ? 2.013 -15.392 -1.102 1.00 37.97 96 THR A O 1
ATOM 716 N N . VAL A 1 97 ? 1.741 -14.078 -2.898 1.00 36.25 97 VAL A N 1
ATOM 717 C CA . VAL A 1 97 ? 0.273 -14.147 -2.934 1.00 36.25 97 VAL A CA 1
ATOM 718 C C . VAL A 1 97 ? -0.111 -15.502 -3.558 1.00 36.25 97 VAL A C 1
ATOM 720 O O . VAL A 1 97 ? 0.428 -15.830 -4.624 1.00 36.25 97 VAL A O 1
ATOM 723 N N . PRO A 1 98 ? -0.992 -16.315 -2.948 1.00 37.69 98 PRO A N 1
ATOM 724 C CA . PRO A 1 98 ? -1.350 -17.618 -3.491 1.00 37.69 98 PRO A CA 1
ATOM 725 C C . PRO A 1 98 ? -2.327 -17.432 -4.659 1.00 37.69 98 PRO A C 1
ATOM 727 O O . PRO A 1 98 ? -3.309 -16.702 -4.548 1.00 37.69 98 PRO A O 1
ATOM 730 N N . GLY A 1 99 ? -2.058 -18.086 -5.794 1.00 36.94 99 GLY A N 1
ATOM 731 C CA . GLY A 1 99 ? -3.087 -18.272 -6.826 1.00 36.94 99 GLY A CA 1
ATOM 732 C C . GLY A 1 99 ? -2.643 -18.363 -8.286 1.00 36.94 99 GLY A C 1
ATOM 733 O O . GLY A 1 99 ? -3.461 -18.755 -9.109 1.00 36.94 99 GLY A O 1
ATOM 734 N N . LYS A 1 100 ? -1.397 -18.030 -8.663 1.00 38.91 100 LYS A N 1
ATOM 735 C CA . LYS A 1 100 ? -0.994 -18.052 -10.097 1.00 38.91 100 LYS A CA 1
ATOM 736 C C . LYS A 1 100 ? 0.391 -18.618 -10.425 1.00 38.91 100 LYS A C 1
ATOM 738 O O . LYS A 1 100 ? 0.762 -18.667 -11.594 1.00 38.91 100 LYS A O 1
ATOM 743 N N . SER A 1 101 ? 1.162 -19.056 -9.434 1.00 42.44 101 SER A N 1
ATOM 744 C CA . SER A 1 101 ? 2.618 -19.200 -9.596 1.00 42.44 101 SER A CA 1
ATOM 745 C C . SER A 1 101 ? 3.115 -20.562 -10.094 1.00 42.44 101 SER A C 1
ATOM 747 O O . SER A 1 101 ? 4.289 -20.658 -10.432 1.00 42.44 101 SER A O 1
ATOM 749 N N . ALA A 1 102 ? 2.274 -21.598 -10.173 1.00 40.38 102 ALA A N 1
ATOM 750 C CA . ALA A 1 102 ? 2.710 -22.914 -10.662 1.00 40.38 102 ALA A CA 1
ATOM 751 C C . ALA A 1 102 ? 2.561 -23.072 -12.189 1.00 40.38 102 ALA A C 1
ATOM 753 O O . ALA A 1 102 ? 3.373 -23.738 -12.820 1.00 40.38 102 ALA A O 1
ATOM 754 N N . ALA A 1 103 ? 1.582 -22.404 -12.811 1.00 39.16 103 ALA A N 1
ATOM 755 C CA . ALA A 1 103 ? 1.307 -22.549 -14.245 1.00 39.16 103 ALA A CA 1
ATOM 756 C C . ALA A 1 103 ? 2.199 -21.679 -15.159 1.00 39.16 103 ALA A C 1
ATOM 758 O O . ALA A 1 103 ? 2.229 -21.893 -16.365 1.00 39.16 103 ALA A O 1
ATOM 759 N N . GLN A 1 104 ? 2.940 -20.703 -14.616 1.00 46.59 104 GLN A N 1
ATOM 760 C CA . GLN A 1 104 ? 3.829 -19.829 -15.405 1.00 46.59 104 GLN A CA 1
ATOM 761 C C . GLN A 1 104 ? 5.287 -20.301 -15.474 1.00 46.59 104 GLN A C 1
ATOM 763 O O . GLN A 1 104 ? 6.067 -19.727 -16.228 1.00 46.59 104 GLN A O 1
ATOM 768 N N . ALA A 1 105 ? 5.666 -21.339 -14.725 1.00 45.50 105 ALA A N 1
ATOM 769 C CA . ALA A 1 105 ? 7.040 -21.846 -14.710 1.00 45.50 105 ALA A CA 1
ATOM 770 C C . ALA A 1 105 ? 7.438 -22.609 -15.992 1.00 45.50 105 ALA A C 1
ATOM 772 O O . ALA A 1 105 ? 8.618 -22.880 -16.187 1.00 45.50 105 ALA A O 1
ATOM 773 N N . ALA A 1 106 ? 6.481 -22.918 -16.875 1.00 44.62 106 ALA A N 1
ATOM 774 C CA . ALA A 1 106 ? 6.713 -23.643 -18.127 1.00 44.62 106 ALA A CA 1
ATOM 775 C C . ALA A 1 106 ? 6.240 -22.878 -19.379 1.00 44.62 106 ALA A C 1
ATOM 777 O O . ALA A 1 106 ? 6.094 -23.473 -20.444 1.00 44.62 106 ALA A O 1
ATOM 778 N N . ALA A 1 107 ? 5.974 -21.570 -19.274 1.00 54.97 107 ALA A N 1
ATOM 779 C CA . ALA A 1 107 ? 5.724 -20.769 -20.467 1.00 54.97 107 ALA A CA 1
ATOM 780 C C . ALA A 1 107 ? 7.061 -20.542 -21.201 1.00 54.97 107 ALA A C 1
ATOM 782 O O . ALA A 1 107 ? 8.028 -20.122 -20.554 1.00 54.97 107 ALA A O 1
ATOM 783 N N . PRO A 1 108 ? 7.153 -20.818 -22.516 1.00 64.31 108 PRO A N 1
ATOM 784 C CA . PRO A 1 108 ? 8.356 -20.523 -23.285 1.00 64.31 108 PRO A CA 1
ATOM 785 C C . PRO A 1 108 ? 8.696 -19.034 -23.157 1.00 64.31 108 PRO A C 1
ATOM 787 O O . PRO A 1 108 ? 7.802 -18.184 -23.114 1.00 64.31 108 PRO A O 1
ATOM 790 N N . LEU A 1 109 ? 9.993 -18.730 -23.043 1.00 65.81 109 LEU A N 1
ATOM 791 C CA . LEU A 1 109 ? 10.488 -17.353 -22.982 1.00 65.81 109 LEU A CA 1
ATOM 792 C C . LEU A 1 109 ? 9.898 -16.564 -24.161 1.00 65.81 109 LEU A C 1
ATOM 794 O O . LEU A 1 109 ? 10.024 -17.036 -25.291 1.00 65.81 109 LEU A O 1
ATOM 798 N N . PRO A 1 110 ? 9.275 -15.396 -23.927 1.00 70.56 110 PRO A N 1
ATOM 799 C CA . PRO A 1 110 ? 8.785 -14.571 -25.022 1.00 70.56 110 PRO A CA 1
ATOM 800 C C . PRO A 1 110 ? 9.954 -14.170 -25.927 1.00 70.56 110 PRO A C 1
ATOM 802 O O . PRO A 1 110 ? 11.029 -13.835 -25.431 1.00 70.56 110 PRO A O 1
ATOM 805 N N . ASP A 1 111 ? 9.745 -14.202 -27.242 1.00 73.19 111 ASP A N 1
ATOM 806 C CA . ASP A 1 111 ? 10.805 -13.901 -28.214 1.00 73.19 111 ASP A CA 1
ATOM 807 C C . ASP A 1 111 ? 11.252 -12.433 -28.149 1.00 73.19 111 ASP A C 1
ATOM 809 O O . ASP A 1 111 ? 12.412 -12.119 -28.397 1.00 73.19 111 ASP A O 1
ATOM 813 N N . GLN A 1 112 ? 10.351 -11.520 -27.777 1.00 78.25 112 GLN A N 1
ATOM 814 C CA . GLN A 1 112 ? 10.648 -10.099 -27.617 1.00 78.25 112 GLN A CA 1
ATOM 815 C C . GLN A 1 112 ? 9.679 -9.460 -26.618 1.00 78.25 112 GLN A C 1
ATOM 817 O O . GLN A 1 112 ? 8.482 -9.740 -26.639 1.00 78.25 112 GLN A O 1
ATOM 822 N N . LEU A 1 113 ? 10.189 -8.570 -25.769 1.00 83.62 113 LEU A N 1
ATOM 823 C CA . LEU A 1 113 ? 9.380 -7.696 -24.920 1.00 83.62 113 LEU A CA 1
ATOM 824 C C . LEU A 1 113 ? 9.254 -6.342 -25.616 1.00 83.62 113 LEU A C 1
ATOM 826 O O . LEU A 1 113 ? 10.255 -5.723 -25.996 1.00 83.62 113 LEU A O 1
ATOM 830 N N . LEU A 1 114 ? 8.019 -5.898 -25.814 1.00 79.88 114 LEU A N 1
ATOM 831 C CA . LEU A 1 114 ? 7.691 -4.741 -26.642 1.00 79.88 114 LEU A CA 1
ATOM 832 C C . LEU A 1 114 ? 7.902 -3.420 -25.908 1.00 79.88 114 LEU A C 1
ATOM 834 O O . LEU A 1 114 ? 8.142 -2.401 -26.557 1.00 79.88 114 LEU A O 1
ATOM 838 N N . ASP A 1 115 ? 7.815 -3.439 -24.577 1.00 81.38 115 ASP A N 1
ATOM 839 C CA . ASP A 1 115 ? 7.958 -2.249 -23.752 1.00 81.38 115 ASP A CA 1
ATOM 840 C C . ASP A 1 115 ? 8.658 -2.503 -22.400 1.00 81.38 115 ASP A C 1
ATOM 842 O O . ASP A 1 115 ? 8.982 -3.620 -21.985 1.00 81.38 115 ASP A O 1
ATOM 846 N N . GLN A 1 116 ? 8.922 -1.405 -21.692 1.00 81.38 116 GLN A N 1
ATOM 847 C CA . GLN A 1 116 ? 9.607 -1.414 -20.401 1.00 81.38 116 GLN A CA 1
ATOM 848 C C . GLN A 1 116 ? 8.725 -1.940 -19.254 1.00 81.38 116 GLN A C 1
ATOM 850 O O . GLN A 1 116 ? 9.261 -2.399 -18.243 1.00 81.38 116 GLN A O 1
ATOM 855 N N . HIS A 1 117 ? 7.395 -1.895 -19.382 1.00 79.38 117 HIS A N 1
ATOM 856 C CA . HIS A 1 117 ? 6.469 -2.461 -18.397 1.00 79.38 117 HIS A CA 1
ATOM 857 C C . HIS A 1 117 ? 6.489 -3.990 -18.436 1.00 79.38 117 HIS A C 1
ATOM 859 O O . HIS A 1 117 ? 6.500 -4.634 -17.384 1.00 79.38 117 HIS A O 1
ATOM 865 N N . GLU A 1 118 ? 6.524 -4.572 -19.631 1.00 80.62 118 GLU A N 1
ATOM 866 C CA . GLU A 1 118 ? 6.675 -6.005 -19.848 1.00 80.62 118 GLU A CA 1
ATOM 867 C C . GLU A 1 118 ? 7.999 -6.498 -19.274 1.00 80.62 118 GLU A C 1
ATOM 869 O O . GLU A 1 118 ? 8.011 -7.473 -18.522 1.00 80.62 118 GLU A O 1
ATOM 874 N N . LEU A 1 119 ? 9.090 -5.763 -19.503 1.00 82.56 119 LEU A N 1
ATOM 875 C CA . LEU A 1 119 ? 10.382 -6.082 -18.901 1.00 82.56 119 LEU A CA 1
ATOM 876 C C . LEU A 1 119 ? 10.385 -5.952 -17.375 1.00 82.56 119 LEU A C 1
ATOM 878 O O . LEU A 1 119 ? 10.919 -6.818 -16.682 1.00 82.56 119 LEU A O 1
ATOM 882 N N . ALA A 1 120 ? 9.767 -4.903 -16.830 1.00 80.38 120 ALA A N 1
ATOM 883 C CA . ALA A 1 120 ? 9.625 -4.719 -15.387 1.00 80.38 120 ALA A CA 1
ATOM 884 C C . ALA A 1 120 ? 8.874 -5.892 -14.742 1.00 80.38 120 ALA A C 1
ATOM 886 O O . ALA A 1 120 ? 9.307 -6.430 -13.719 1.00 80.38 120 ALA A O 1
ATOM 887 N N . ARG A 1 121 ? 7.782 -6.334 -15.377 1.00 81.94 121 ARG A N 1
ATOM 888 C CA . ARG A 1 121 ? 7.002 -7.496 -14.941 1.00 81.94 121 ARG A CA 1
ATOM 889 C C . ARG A 1 121 ? 7.815 -8.786 -15.049 1.00 81.94 121 ARG A C 1
ATOM 891 O O . ARG A 1 121 ? 7.823 -9.562 -14.097 1.00 81.94 121 ARG A O 1
ATOM 898 N N . PHE A 1 122 ? 8.520 -8.981 -16.163 1.00 81.56 122 PHE A N 1
ATOM 899 C CA . PHE A 1 122 ? 9.347 -10.158 -16.428 1.00 81.56 122 PHE A CA 1
ATOM 900 C C . PHE A 1 122 ? 10.487 -10.302 -15.412 1.00 81.56 122 PHE A C 1
ATOM 902 O O . PHE A 1 122 ? 10.636 -11.345 -14.779 1.00 81.56 122 PHE A O 1
ATOM 909 N N . LEU A 1 123 ? 11.243 -9.228 -15.173 1.00 81.69 123 LEU A N 1
ATOM 910 C CA . LEU A 1 123 ? 12.354 -9.218 -14.218 1.00 81.69 123 LEU A CA 1
ATOM 911 C C . LEU A 1 123 ? 11.900 -9.109 -12.754 1.00 81.69 123 LEU A C 1
ATOM 913 O O . LEU A 1 123 ? 12.726 -9.242 -11.848 1.00 81.69 123 LEU A O 1
ATOM 917 N N . ARG A 1 124 ? 10.609 -8.836 -12.510 1.00 80.62 124 ARG A N 1
ATOM 918 C CA . ARG A 1 124 ? 10.055 -8.466 -11.195 1.00 80.62 124 ARG A CA 1
ATOM 919 C C . ARG A 1 124 ? 10.831 -7.298 -10.568 1.00 80.62 124 ARG A C 1
ATOM 921 O O . ARG A 1 124 ? 11.227 -7.336 -9.401 1.00 80.62 124 ARG A O 1
ATOM 928 N N . LYS A 1 125 ? 11.091 -6.264 -11.372 1.00 83.56 125 LYS A N 1
ATOM 929 C CA . LYS A 1 125 ? 11.823 -5.042 -10.995 1.00 83.56 125 LYS A CA 1
ATOM 930 C C . LYS A 1 125 ? 10.988 -3.801 -11.269 1.00 83.56 125 LYS A C 1
ATOM 932 O O . LYS A 1 125 ? 10.028 -3.845 -12.030 1.00 83.56 125 LYS A O 1
ATOM 937 N N . SER A 1 126 ? 11.353 -2.680 -10.649 1.00 78.06 126 SER A N 1
ATOM 938 C CA . SER A 1 126 ? 10.727 -1.397 -10.967 1.00 78.06 126 SER A CA 1
ATOM 939 C C . SER A 1 126 ? 11.244 -0.857 -12.302 1.00 78.06 126 SER A C 1
ATOM 941 O O . SER A 1 126 ? 12.403 -1.058 -12.670 1.00 78.06 126 SER A O 1
ATOM 943 N N . MET A 1 127 ? 10.403 -0.101 -13.008 1.00 79.25 127 MET A N 1
ATOM 944 C CA . MET A 1 127 ? 10.815 0.602 -14.228 1.00 79.25 127 MET A CA 1
ATOM 945 C C . MET A 1 127 ? 11.948 1.595 -13.962 1.00 79.25 127 MET A C 1
ATOM 947 O O . MET A 1 127 ? 12.863 1.701 -14.770 1.00 79.25 127 MET A O 1
ATOM 951 N N . SER A 1 128 ? 11.926 2.257 -12.801 1.00 77.69 128 SER A N 1
ATOM 952 C CA . SER A 1 128 ? 12.981 3.178 -12.368 1.00 77.69 128 SER A CA 1
ATOM 953 C C . SER A 1 128 ? 14.335 2.490 -12.200 1.00 77.69 128 SER A C 1
ATOM 955 O O . SER A 1 128 ? 15.366 3.076 -12.524 1.00 77.69 128 SER A O 1
ATOM 957 N N . TRP A 1 129 ? 14.342 1.237 -11.736 1.00 87.12 129 TRP A N 1
ATOM 958 C CA . TRP A 1 129 ? 15.558 0.438 -11.648 1.00 87.12 129 TRP A CA 1
ATOM 959 C C . TRP A 1 129 ? 16.095 0.101 -13.045 1.00 87.12 129 TRP A C 1
ATOM 961 O O . TRP A 1 129 ? 17.290 0.255 -13.285 1.00 87.12 129 TRP A O 1
ATOM 971 N N . ILE A 1 130 ? 15.212 -0.269 -13.983 1.00 83.44 130 ILE A N 1
ATOM 972 C CA . ILE A 1 130 ? 15.576 -0.526 -15.387 1.00 83.44 130 ILE A CA 1
ATOM 973 C C . ILE A 1 130 ? 16.174 0.731 -16.033 1.00 83.44 130 ILE A C 1
ATOM 975 O O . ILE A 1 130 ? 17.252 0.666 -16.618 1.00 83.44 130 ILE A O 1
ATOM 979 N N . ASP A 1 131 ? 15.537 1.895 -15.874 1.00 85.94 131 ASP A N 1
ATOM 980 C CA . ASP A 1 131 ? 16.085 3.163 -16.372 1.00 85.94 131 ASP A CA 1
ATOM 981 C C . ASP A 1 131 ? 17.439 3.496 -15.742 1.00 85.94 131 ASP A C 1
ATOM 983 O O . ASP A 1 131 ? 18.319 4.034 -16.416 1.00 85.94 131 ASP A O 1
ATOM 987 N N . GLY A 1 132 ? 17.620 3.168 -14.461 1.00 86.12 132 GLY A N 1
ATOM 988 C CA . GLY A 1 132 ? 18.901 3.281 -13.773 1.00 86.12 132 GLY A CA 1
ATOM 989 C C . GLY A 1 132 ? 19.988 2.459 -14.462 1.00 86.12 132 GLY A C 1
ATOM 990 O O . GLY A 1 132 ? 21.035 3.006 -14.796 1.00 86.12 132 GLY A O 1
ATOM 991 N N . GLN A 1 133 ? 19.710 1.186 -14.755 1.00 85.69 133 GLN A N 1
ATOM 992 C CA . GLN A 1 133 ? 20.648 0.290 -15.439 1.00 85.69 133 GLN A CA 1
ATOM 993 C C . GLN A 1 133 ? 20.972 0.746 -16.865 1.00 85.69 133 GLN A C 1
ATOM 995 O O . GLN A 1 133 ? 22.134 0.731 -17.270 1.00 85.69 133 GLN A O 1
ATOM 1000 N N . ILE A 1 134 ? 19.976 1.227 -17.613 1.00 86.44 134 ILE A N 1
ATOM 1001 C CA . ILE A 1 134 ? 20.188 1.773 -18.961 1.00 86.44 134 ILE A CA 1
ATOM 1002 C C . ILE A 1 134 ? 21.064 3.032 -18.904 1.00 86.44 134 ILE A C 1
ATOM 1004 O O . ILE A 1 134 ? 21.980 3.190 -19.712 1.00 86.44 134 ILE A O 1
ATOM 1008 N N . LYS A 1 135 ? 20.814 3.933 -17.945 1.00 88.00 135 LYS A N 1
ATOM 1009 C CA . LYS A 1 135 ? 21.624 5.147 -17.751 1.00 88.00 135 LYS A CA 1
ATOM 1010 C C . LYS A 1 135 ? 23.051 4.817 -17.333 1.00 88.00 135 LYS A C 1
ATOM 1012 O O . LYS A 1 135 ? 23.979 5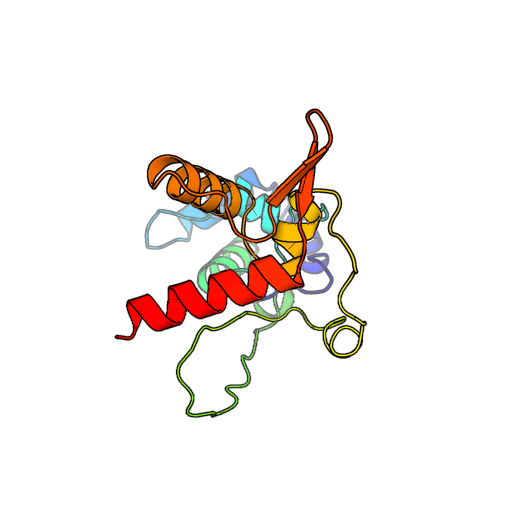.451 -17.825 1.00 88.00 135 LYS A O 1
ATOM 1017 N N . GLU A 1 136 ? 23.224 3.852 -16.441 1.00 84.50 136 GLU A N 1
ATOM 1018 C CA . GLU A 1 136 ? 24.530 3.387 -15.978 1.00 84.50 136 GLU A CA 1
ATOM 1019 C C . GLU A 1 136 ? 25.332 2.761 -17.124 1.00 84.50 136 GLU A C 1
ATOM 1021 O O . GLU A 1 136 ? 26.475 3.151 -17.353 1.00 84.50 136 GLU A O 1
ATOM 1026 N N . ALA A 1 137 ? 24.707 1.886 -17.919 1.00 85.12 137 ALA A N 1
ATOM 1027 C CA . ALA A 1 137 ? 25.305 1.335 -19.132 1.00 85.12 137 ALA A CA 1
ATOM 1028 C C . ALA A 1 137 ? 25.737 2.452 -20.095 1.00 85.12 137 ALA A C 1
ATOM 1030 O O . ALA A 1 137 ? 26.894 2.493 -20.509 1.00 85.12 137 ALA A O 1
ATOM 1031 N N . LYS A 1 138 ? 24.851 3.421 -20.357 1.00 88.06 138 LYS A N 1
ATOM 1032 C CA . LYS A 1 138 ? 25.150 4.565 -21.225 1.00 88.06 138 LYS A CA 1
ATOM 1033 C C . LYS A 1 138 ? 26.312 5.417 -20.701 1.00 88.06 138 LYS A C 1
ATOM 1035 O O . LYS A 1 138 ? 27.135 5.861 -21.494 1.00 88.06 138 LYS A O 1
ATOM 1040 N N . ARG A 1 139 ? 26.400 5.642 -19.384 1.00 87.44 139 ARG A N 1
ATOM 1041 C CA . ARG A 1 139 ? 27.527 6.356 -18.750 1.00 87.44 139 ARG A CA 1
ATOM 1042 C C . ARG A 1 139 ? 28.843 5.601 -18.899 1.00 87.44 139 ARG A C 1
ATOM 1044 O O . ARG A 1 139 ? 29.868 6.230 -19.116 1.00 87.44 139 ARG A O 1
ATOM 1051 N N . ALA A 1 140 ? 28.798 4.275 -18.835 1.00 84.50 140 ALA A N 1
ATOM 1052 C CA . ALA A 1 140 ? 29.938 3.404 -19.101 1.00 84.50 140 ALA A CA 1
ATOM 1053 C C . ALA A 1 140 ? 30.244 3.237 -20.607 1.00 84.50 140 ALA A C 1
ATOM 1055 O O . ALA A 1 140 ? 31.042 2.379 -20.971 1.00 84.50 140 ALA A O 1
ATOM 1056 N N . GLY A 1 141 ? 29.595 4.009 -21.490 1.00 85.81 141 GLY A N 1
ATOM 1057 C CA . GLY A 1 141 ? 29.820 3.964 -22.937 1.00 85.81 141 GLY A CA 1
ATOM 1058 C C . GLY A 1 141 ? 29.289 2.704 -23.627 1.00 85.81 141 GLY A C 1
ATOM 1059 O O . GLY A 1 141 ? 29.627 2.457 -24.780 1.00 85.81 141 GLY A O 1
ATOM 1060 N N . ARG A 1 142 ? 28.458 1.903 -22.948 1.00 86.19 142 ARG A N 1
ATOM 1061 C CA . ARG A 1 142 ? 27.917 0.640 -23.466 1.00 86.19 142 ARG A CA 1
ATOM 1062 C C . ARG A 1 142 ? 26.398 0.680 -23.607 1.00 86.19 142 ARG A C 1
ATOM 1064 O O . ARG A 1 142 ? 25.700 1.410 -22.904 1.00 86.19 142 ARG A O 1
ATOM 1071 N N . VAL A 1 143 ? 25.868 -0.139 -24.507 1.00 85.69 143 VAL A N 1
ATOM 1072 C CA . VAL A 1 143 ? 24.421 -0.363 -24.611 1.00 85.69 143 VAL A CA 1
ATOM 1073 C C . VAL A 1 143 ? 24.013 -1.393 -23.558 1.00 85.69 143 VAL A C 1
ATOM 1075 O O . VAL A 1 143 ? 24.775 -2.306 -23.239 1.00 85.69 143 VAL A O 1
ATOM 1078 N N . TRP A 1 144 ? 22.837 -1.213 -22.956 1.00 84.69 144 TRP A N 1
ATOM 1079 C CA . TRP A 1 144 ? 22.326 -2.184 -21.993 1.00 84.69 144 TRP A CA 1
ATOM 1080 C C . TRP A 1 144 ? 21.958 -3.496 -22.716 1.00 84.69 144 TRP A C 1
ATOM 1082 O O . TRP A 1 144 ? 21.354 -3.414 -23.785 1.00 84.69 144 TRP A O 1
ATOM 1092 N N . PRO A 1 145 ? 22.313 -4.683 -22.186 1.00 84.88 145 PRO A N 1
ATOM 1093 C CA . PRO A 1 145 ? 22.107 -5.959 -22.879 1.00 84.88 145 PRO A CA 1
ATOM 1094 C C . PRO A 1 145 ? 20.648 -6.182 -23.288 1.00 84.88 145 PRO A C 1
ATOM 1096 O O . PRO A 1 145 ? 19.748 -5.941 -22.483 1.00 84.88 145 PRO A O 1
ATOM 1099 N N . GLY A 1 146 ? 20.421 -6.611 -24.532 1.00 84.19 146 GLY A N 1
ATOM 1100 C CA . GLY A 1 146 ? 19.093 -6.838 -25.100 1.00 84.19 146 GLY A CA 1
ATOM 1101 C C . GLY A 1 146 ? 18.255 -5.588 -25.352 1.00 84.19 146 GLY A C 1
ATOM 1102 O O . GLY A 1 146 ? 17.105 -5.729 -25.748 1.00 84.19 146 GLY A O 1
ATOM 1103 N N . LEU A 1 147 ? 18.761 -4.369 -25.127 1.00 88.38 147 LEU A N 1
ATOM 1104 C CA . LEU A 1 147 ? 18.030 -3.141 -25.451 1.00 88.38 147 LEU A CA 1
ATOM 1105 C C . LEU A 1 147 ? 18.178 -2.795 -26.936 1.00 88.38 147 LEU A C 1
ATOM 1107 O O . LEU A 1 147 ? 19.250 -2.391 -27.388 1.00 88.38 147 LEU A O 1
ATOM 1111 N N . HIS A 1 148 ? 17.060 -2.812 -27.657 1.00 85.75 148 HIS A N 1
ATOM 1112 C CA . HIS A 1 148 ? 16.972 -2.368 -29.045 1.00 85.75 148 HIS A CA 1
ATOM 1113 C C . HIS A 1 148 ? 16.041 -1.162 -29.167 1.00 85.75 148 HIS A C 1
ATOM 1115 O O . HIS A 1 148 ? 14.943 -1.136 -28.608 1.00 85.75 148 HIS A O 1
ATOM 1121 N N . TYR A 1 149 ? 16.459 -0.156 -29.933 1.00 83.88 149 TYR A N 1
ATOM 1122 C CA . TYR A 1 149 ? 15.611 0.988 -30.260 1.00 83.88 149 TYR A CA 1
ATOM 1123 C C . TYR A 1 149 ? 14.938 0.764 -31.613 1.00 83.88 149 TYR A C 1
ATOM 1125 O O . TYR A 1 149 ? 15.611 0.568 -32.621 1.00 83.88 149 TYR A O 1
ATOM 1133 N N . VAL A 1 150 ? 13.607 0.829 -31.637 1.00 79.62 150 VAL A N 1
ATOM 1134 C CA . VAL A 1 150 ? 12.804 0.829 -32.866 1.00 79.62 150 VAL A CA 1
ATOM 1135 C C . VAL A 1 150 ? 12.107 2.183 -32.950 1.00 79.62 150 VAL A C 1
ATOM 1137 O O . VAL A 1 150 ? 11.069 2.417 -32.328 1.00 79.62 150 VAL A O 1
ATOM 1140 N N . GLY A 1 151 ? 12.738 3.122 -33.659 1.00 82.38 151 GLY A N 1
ATOM 1141 C CA . GLY A 1 151 ? 12.343 4.530 -33.646 1.00 82.38 151 GLY A CA 1
ATOM 1142 C C . GLY A 1 151 ? 12.502 5.139 -32.249 1.00 82.38 151 GLY A C 1
ATOM 1143 O O . GLY A 1 151 ? 13.595 5.146 -31.687 1.00 82.38 151 GLY A O 1
ATOM 1144 N N . ARG A 1 152 ? 11.402 5.649 -31.676 1.00 76.31 152 ARG A N 1
ATOM 1145 C CA . ARG A 1 152 ? 11.369 6.180 -30.297 1.00 76.31 152 ARG A CA 1
ATOM 1146 C C . ARG A 1 152 ? 11.070 5.112 -29.235 1.00 76.31 152 ARG A C 1
ATOM 1148 O O . ARG A 1 152 ? 11.192 5.402 -28.046 1.00 76.31 152 ARG A O 1
ATOM 1155 N N . SER A 1 153 ? 10.689 3.903 -29.645 1.00 78.06 153 SER A N 1
ATOM 1156 C CA . SER A 1 153 ? 10.269 2.830 -28.741 1.00 78.06 153 SER A CA 1
ATOM 1157 C C . SER A 1 153 ? 11.438 1.926 -28.361 1.00 78.06 153 SER A C 1
ATOM 1159 O O . SER A 1 153 ? 12.315 1.643 -29.178 1.00 78.06 153 SER A O 1
ATOM 1161 N N . ARG A 1 154 ? 11.439 1.456 -27.111 1.00 84.94 154 ARG A N 1
ATOM 1162 C CA . ARG A 1 154 ? 12.439 0.526 -26.572 1.00 84.94 154 ARG A CA 1
ATOM 1163 C C . ARG A 1 154 ? 11.875 -0.886 -26.588 1.00 84.94 154 ARG A C 1
ATOM 1165 O O . ARG A 1 154 ? 10.821 -1.104 -26.002 1.00 84.94 154 ARG A O 1
ATOM 1172 N N . ARG A 1 155 ? 12.594 -1.815 -27.207 1.00 87.25 155 ARG A N 1
ATOM 1173 C CA . ARG A 1 155 ? 12.303 -3.250 -27.186 1.00 87.25 155 ARG A CA 1
ATOM 1174 C C . ARG A 1 155 ? 13.408 -3.987 -26.454 1.00 87.25 155 ARG A C 1
ATOM 1176 O O . ARG A 1 155 ? 14.554 -3.532 -26.463 1.00 87.25 155 ARG A O 1
ATOM 1183 N N . PHE A 1 156 ? 13.056 -5.108 -25.838 1.00 87.69 156 PHE A N 1
ATOM 1184 C CA . PHE A 1 156 ? 13.994 -5.894 -25.052 1.00 87.69 156 PHE A CA 1
ATOM 1185 C C . PHE A 1 156 ? 14.012 -7.350 -25.498 1.00 87.69 156 PHE A C 1
ATOM 1187 O O . PHE A 1 156 ? 12.954 -7.971 -25.589 1.00 87.69 156 PHE A O 1
ATOM 1194 N N . ASP A 1 157 ? 15.202 -7.894 -25.738 1.00 86.69 157 ASP A N 1
ATOM 1195 C CA . ASP A 1 157 ? 15.416 -9.336 -25.860 1.00 86.69 157 ASP A CA 1
ATOM 1196 C C . ASP A 1 157 ? 15.602 -9.940 -24.453 1.00 86.69 157 ASP A C 1
ATOM 1198 O O . ASP A 1 157 ? 16.606 -9.663 -23.782 1.00 86.69 157 ASP A O 1
ATOM 1202 N N . PRO A 1 158 ? 14.661 -10.769 -23.962 1.00 82.19 158 PRO A N 1
ATOM 1203 C CA . PRO A 1 158 ? 14.752 -11.363 -22.628 1.00 82.19 158 PRO A CA 1
ATOM 1204 C C . PRO A 1 158 ? 16.002 -12.210 -22.410 1.00 82.19 158 PRO A C 1
ATOM 1206 O O . PRO A 1 158 ? 16.509 -12.272 -21.287 1.00 82.19 158 PRO A O 1
ATOM 1209 N N . ARG A 1 159 ? 16.489 -12.893 -23.451 1.00 82.31 159 ARG A N 1
ATOM 1210 C CA . ARG A 1 159 ? 17.617 -13.824 -23.350 1.00 82.31 159 ARG A CA 1
ATOM 1211 C C . ARG A 1 159 ? 18.906 -13.053 -23.120 1.00 82.31 159 ARG A C 1
ATOM 1213 O O . ARG A 1 159 ? 19.654 -13.381 -22.198 1.00 82.31 159 ARG A O 1
ATOM 1220 N N . GLU A 1 160 ? 19.118 -11.994 -23.893 1.00 82.75 160 GLU A N 1
ATOM 1221 C CA . GLU A 1 160 ? 20.290 -11.129 -23.753 1.00 82.75 160 GLU A CA 1
ATOM 1222 C C . GLU A 1 160 ? 20.285 -10.349 -22.437 1.00 82.75 160 GLU A C 1
ATOM 1224 O O . GLU A 1 160 ? 21.318 -10.262 -21.769 1.00 82.75 160 GLU A O 1
ATOM 1229 N N . VAL A 1 161 ? 19.123 -9.841 -22.008 1.00 86.12 161 VAL A N 1
ATOM 1230 C CA . VAL A 1 161 ? 18.992 -9.155 -20.712 1.00 86.12 161 VAL A CA 1
ATOM 1231 C C . VAL A 1 161 ? 19.390 -10.097 -19.572 1.00 86.12 161 VAL A C 1
ATOM 1233 O O . VAL A 1 161 ? 20.180 -9.728 -18.698 1.00 86.12 161 VAL A O 1
ATOM 1236 N N . LEU A 1 162 ? 18.878 -11.333 -19.572 1.00 83.56 162 LEU A N 1
ATOM 1237 C CA . LEU A 1 162 ? 19.213 -12.323 -18.547 1.00 83.56 162 LEU A CA 1
ATOM 1238 C C . LEU A 1 162 ? 20.689 -12.734 -18.594 1.00 83.56 162 LEU A C 1
ATOM 1240 O O . LEU A 1 162 ? 21.301 -12.879 -17.533 1.00 83.56 162 LEU A O 1
ATOM 1244 N N . ALA A 1 163 ? 21.265 -12.904 -19.786 1.00 81.19 163 ALA A N 1
ATOM 1245 C CA . ALA A 1 163 ? 22.686 -13.199 -19.955 1.00 81.19 163 ALA A CA 1
ATOM 1246 C C . ALA A 1 163 ? 23.560 -12.071 -19.381 1.00 81.19 163 ALA A C 1
ATOM 1248 O O . ALA A 1 163 ? 24.431 -12.329 -18.548 1.00 81.19 163 ALA A O 1
ATOM 1249 N N . GLY A 1 164 ? 23.248 -10.817 -19.715 1.00 82.06 164 GLY A N 1
ATOM 1250 C CA . GLY A 1 164 ? 23.947 -9.645 -19.191 1.00 82.06 164 GLY A CA 1
ATOM 1251 C C . GLY A 1 164 ? 23.839 -9.501 -17.670 1.00 82.06 164 GLY A C 1
ATOM 1252 O O . GLY A 1 164 ? 24.816 -9.166 -17.000 1.00 82.06 164 GLY A O 1
ATOM 1253 N N . MET A 1 165 ? 22.679 -9.822 -17.088 1.00 81.62 165 MET A N 1
ATOM 1254 C CA . MET A 1 165 ? 22.503 -9.819 -15.631 1.00 81.62 165 MET A CA 1
ATOM 1255 C C . MET A 1 165 ? 23.318 -10.912 -14.928 1.00 81.62 165 MET A C 1
ATOM 1257 O O . MET A 1 165 ? 23.781 -10.698 -13.804 1.00 81.62 165 MET A O 1
ATOM 1261 N N . ARG A 1 166 ? 23.493 -12.085 -15.553 1.00 79.25 166 ARG A N 1
ATOM 1262 C CA . ARG A 1 166 ? 24.353 -13.154 -15.015 1.00 79.25 166 ARG A CA 1
ATOM 1263 C C . ARG A 1 166 ? 25.815 -12.719 -15.003 1.00 79.25 166 ARG A C 1
ATOM 1265 O O . ARG A 1 166 ? 26.473 -12.891 -13.983 1.00 79.25 166 ARG A O 1
ATOM 1272 N N . GLU A 1 167 ? 26.275 -12.086 -16.077 1.00 74.19 167 GLU A N 1
ATOM 1273 C CA . GLU A 1 167 ? 27.640 -11.566 -16.180 1.00 74.19 167 GLU A CA 1
ATOM 1274 C C . GLU A 1 167 ? 27.915 -10.434 -15.173 1.00 74.19 167 GLU A C 1
ATOM 1276 O O . GLU A 1 167 ? 28.970 -10.380 -14.544 1.00 74.19 167 GLU A O 1
ATOM 1281 N N . GLN A 1 168 ? 26.950 -9.536 -14.946 1.00 72.88 168 GLN A N 1
ATOM 1282 C CA . GLN A 1 168 ? 27.081 -8.514 -13.902 1.00 72.88 168 GLN A CA 1
ATOM 1283 C C . GLN A 1 168 ? 27.197 -9.131 -12.504 1.00 72.88 168 GLN A C 1
ATOM 1285 O O . GLN A 1 168 ? 27.973 -8.643 -11.688 1.00 72.88 168 GLN A O 1
ATOM 1290 N N . ARG A 1 169 ? 26.450 -10.206 -12.218 1.00 71.12 169 ARG A N 1
ATOM 1291 C CA . ARG A 1 169 ? 26.550 -10.910 -10.932 1.00 71.12 169 ARG A CA 1
ATOM 1292 C C . ARG A 1 169 ? 27.896 -11.600 -10.760 1.00 71.12 169 ARG A C 1
ATOM 1294 O O . ARG A 1 169 ? 28.474 -11.481 -9.688 1.00 71.12 169 ARG A O 1
ATOM 1301 N N . SER A 1 170 ? 28.410 -12.269 -11.794 1.00 68.50 170 SER A N 1
ATOM 1302 C CA . SER A 1 170 ? 29.715 -12.932 -11.706 1.00 68.50 170 SER A CA 1
ATOM 1303 C C . SER A 1 170 ? 30.857 -11.942 -11.476 1.00 68.50 170 SER A C 1
ATOM 1305 O O . SER A 1 170 ? 31.795 -12.275 -10.769 1.00 68.50 170 SER A O 1
ATOM 1307 N N . ARG A 1 171 ? 30.756 -10.710 -11.995 1.00 63.50 171 ARG A N 1
ATOM 1308 C CA . ARG A 1 171 ? 31.737 -9.636 -11.746 1.00 63.50 171 ARG A CA 1
ATOM 1309 C C . ARG A 1 171 ? 31.684 -9.037 -10.336 1.00 63.50 171 ARG A C 1
ATOM 1311 O O . ARG A 1 171 ? 32.645 -8.406 -9.933 1.00 63.50 171 ARG A O 1
ATOM 1318 N N . ILE A 1 172 ? 30.564 -9.167 -9.621 1.00 60.84 172 ILE A N 1
ATOM 1319 C CA . ILE A 1 172 ? 30.419 -8.675 -8.236 1.00 60.84 172 ILE A CA 1
ATOM 1320 C C . ILE A 1 172 ? 30.910 -9.725 -7.227 1.00 60.84 172 ILE A C 1
ATOM 1322 O O . ILE A 1 172 ? 31.263 -9.386 -6.103 1.00 60.84 172 ILE A O 1
ATOM 1326 N N . SER A 1 173 ? 30.892 -11.002 -7.611 1.00 54.66 173 SER A N 1
ATOM 1327 C CA . SER A 1 173 ? 31.306 -12.127 -6.765 1.00 54.66 173 SER A CA 1
ATOM 1328 C C . SER A 1 173 ? 32.754 -12.584 -6.986 1.00 54.66 173 SER A C 1
ATOM 1330 O O . SER A 1 173 ? 33.152 -13.560 -6.355 1.00 54.66 173 SER A O 1
ATOM 1332 N N . ALA A 1 174 ? 33.506 -11.919 -7.866 1.00 48.25 174 ALA A N 1
ATOM 1333 C CA . ALA A 1 174 ? 34.928 -12.149 -8.130 1.00 48.25 174 ALA A CA 1
ATOM 1334 C C . ALA A 1 174 ? 35.750 -10.983 -7.575 1.00 48.25 174 ALA A C 1
ATOM 1336 O O . ALA A 1 174 ? 36.854 -11.251 -7.056 1.00 48.25 174 ALA A O 1
#